Protein AF-A0A199V2P9-F1 (afdb_monomer_lite)

Foldseek 3Di:
DPAFAEEEEDDPTFKDKDLDDDPPAPDWDWFADPNDITIIGMDGDPCSLVVLVVVLVRHAYEYAYLADCRPVVVVVCVNCVVCSRHPYYHYNVQFDDDPNDTEDDPVVVVDDCVRYDYDDPDPRNCPPSPD

Structure (mmCIF, N/CA/C/O backbone):
data_AF-A0A199V2P9-F1
#
_entry.id   AF-A0A199V2P9-F1
#
loop_
_atom_site.group_PDB
_atom_site.id
_atom_site.type_symbol
_atom_site.label_atom_id
_atom_site.label_alt_id
_atom_site.label_comp_id
_atom_site.label_asym_id
_atom_site.label_entity_id
_atom_site.label_seq_id
_atom_site.pdbx_PDB_ins_code
_atom_site.Cartn_x
_atom_site.Cartn_y
_atom_site.Cartn_z
_atom_site.occupancy
_atom_site.B_iso_or_equiv
_atom_site.auth_seq_id
_atom_site.auth_comp_id
_atom_site.auth_asym_id
_atom_site.auth_atom_id
_atom_site.pdbx_PDB_model_num
ATOM 1 N N . LYS A 1 1 ? -16.230 9.349 19.560 1.00 52.97 1 LYS A N 1
ATOM 2 C CA . LYS A 1 1 ? -16.488 8.217 18.632 1.00 52.97 1 LYS A CA 1
ATOM 3 C C . LYS A 1 1 ? -15.483 7.117 18.956 1.00 52.97 1 LYS A C 1
ATOM 5 O O . LYS A 1 1 ? -14.339 7.466 19.204 1.00 52.97 1 LYS A O 1
ATOM 10 N N . LYS A 1 2 ? -15.878 5.838 19.012 1.00 55.16 2 LYS A N 1
ATOM 11 C CA . LYS A 1 2 ? -14.895 4.740 19.021 1.00 55.16 2 LYS A CA 1
ATOM 12 C C . LYS A 1 2 ? -14.333 4.653 17.597 1.00 55.16 2 LYS A C 1
ATOM 14 O O . LYS A 1 2 ? -15.122 4.485 16.675 1.00 55.16 2 LYS A O 1
ATOM 19 N N . HIS A 1 3 ? -13.039 4.903 17.434 1.00 82.81 3 HIS A N 1
ATOM 20 C CA . HIS A 1 3 ? -12.363 4.914 16.137 1.00 82.81 3 HIS A CA 1
ATOM 21 C C . HIS A 1 3 ? -12.051 3.466 15.733 1.00 82.81 3 HIS A C 1
ATOM 23 O O . HIS A 1 3 ? -11.592 2.699 16.581 1.00 82.81 3 HIS A O 1
ATOM 29 N N . ILE A 1 4 ? -12.386 3.078 14.502 1.00 95.69 4 ILE A N 1
ATOM 30 C CA . ILE A 1 4 ? -12.034 1.773 13.928 1.00 95.69 4 ILE A CA 1
ATOM 31 C C . ILE A 1 4 ? -10.875 2.023 12.963 1.00 95.69 4 ILE A C 1
ATOM 33 O O . ILE A 1 4 ? -10.936 2.962 12.167 1.00 95.69 4 ILE A O 1
ATOM 37 N N . THR A 1 5 ? -9.844 1.189 13.033 1.00 97.31 5 THR A N 1
ATOM 38 C CA . THR A 1 5 ? -8.684 1.243 12.144 1.00 97.31 5 THR A CA 1
ATOM 39 C C . THR A 1 5 ? -8.887 0.259 10.999 1.00 97.31 5 THR A C 1
ATOM 41 O O . THR A 1 5 ? -9.089 -0.934 11.226 1.00 97.31 5 THR A O 1
ATOM 44 N N . LEU A 1 6 ? -8.839 0.757 9.767 1.00 97.88 6 LEU A N 1
ATOM 45 C CA . LEU A 1 6 ? -8.856 -0.047 8.555 1.00 97.88 6 LEU A CA 1
ATOM 46 C C . LEU A 1 6 ? -7.429 -0.170 8.024 1.00 97.88 6 LEU A C 1
ATOM 48 O O . LEU A 1 6 ? -6.846 0.795 7.530 1.00 97.88 6 LEU A O 1
ATOM 52 N N . VAL A 1 7 ? -6.879 -1.373 8.128 1.00 98.19 7 VAL A N 1
ATOM 53 C CA . VAL A 1 7 ? -5.575 -1.725 7.583 1.00 98.19 7 VAL A CA 1
ATOM 54 C C . VAL A 1 7 ? -5.760 -2.189 6.144 1.00 98.19 7 VAL A C 1
ATOM 56 O O . VAL A 1 7 ? -6.506 -3.130 5.875 1.00 98.19 7 VAL A O 1
ATOM 59 N N . LEU A 1 8 ? -5.091 -1.522 5.215 1.00 98.44 8 LEU A N 1
ATOM 60 C CA . LEU A 1 8 ? -5.131 -1.827 3.793 1.00 98.44 8 LEU A CA 1
ATOM 61 C C . LEU A 1 8 ? -3.768 -2.338 3.342 1.00 98.44 8 LEU A C 1
ATOM 63 O O . LEU A 1 8 ? -2.739 -1.705 3.588 1.00 98.44 8 LEU A O 1
ATOM 67 N N . ASP A 1 9 ? -3.769 -3.470 2.655 1.00 98.06 9 ASP A N 1
ATOM 68 C CA . ASP A 1 9 ? -2.643 -3.870 1.826 1.00 98.06 9 ASP A CA 1
ATOM 69 C C . ASP A 1 9 ? -2.568 -3.033 0.533 1.00 98.06 9 ASP A C 1
ATOM 71 O O . ASP A 1 9 ? -3.518 -2.334 0.177 1.00 98.06 9 ASP A O 1
ATOM 75 N N . LEU A 1 10 ? -1.422 -3.066 -0.154 1.00 97.62 10 LEU A N 1
ATOM 76 C CA . LEU A 1 10 ? -1.143 -2.220 -1.314 1.00 97.62 10 LEU A CA 1
ATOM 77 C C . LEU A 1 10 ? -1.171 -3.005 -2.631 1.00 97.62 10 LEU A C 1
ATOM 79 O O . LEU A 1 10 ? -2.051 -2.769 -3.461 1.00 97.62 10 LEU A O 1
ATOM 83 N N . ASP A 1 11 ? -0.222 -3.917 -2.822 1.00 96.81 11 ASP A N 1
ATOM 84 C CA . ASP A 1 11 ? -0.026 -4.656 -4.071 1.00 96.81 11 ASP A CA 1
ATOM 85 C C . ASP A 1 11 ? -1.051 -5.792 -4.202 1.00 96.81 11 ASP A C 1
ATOM 87 O O . ASP A 1 11 ? -1.335 -6.493 -3.244 1.00 96.81 11 ASP A O 1
ATOM 91 N N . GLU A 1 12 ? -1.657 -5.952 -5.379 1.00 96.19 12 GLU A N 1
ATOM 92 C CA . GLU A 1 12 ? -2.817 -6.826 -5.644 1.00 96.19 12 GLU A CA 1
ATOM 93 C C . GLU A 1 12 ? -4.084 -6.512 -4.819 1.00 96.19 12 GLU A C 1
ATOM 95 O O . GLU A 1 12 ? -5.101 -7.204 -4.933 1.00 96.19 12 GLU A O 1
ATOM 100 N N . THR A 1 13 ? -4.064 -5.441 -4.020 1.00 97.56 13 THR A N 1
ATOM 101 C CA . THR A 1 13 ? -5.194 -5.003 -3.190 1.00 97.56 13 THR A CA 1
ATOM 102 C C . THR A 1 13 ? -5.724 -3.643 -3.639 1.00 97.56 13 THR A C 1
ATOM 104 O O . THR A 1 13 ? -6.905 -3.523 -3.981 1.00 97.56 13 THR A O 1
ATOM 107 N N . LEU A 1 14 ? -4.871 -2.620 -3.666 1.00 98.31 14 LEU A N 1
ATOM 108 C CA . LEU A 1 14 ? -5.190 -1.269 -4.137 1.00 98.31 14 LEU A CA 1
ATOM 109 C C . LEU A 1 14 ? -4.611 -1.014 -5.532 1.00 98.31 14 LEU A C 1
ATOM 111 O O . LEU A 1 14 ? -5.236 -0.343 -6.350 1.00 98.31 14 LEU A O 1
ATOM 115 N N . VAL A 1 15 ? -3.441 -1.569 -5.827 1.00 98.44 15 VAL A N 1
ATOM 116 C CA . VAL A 1 15 ? -2.773 -1.411 -7.120 1.00 98.44 15 VAL A CA 1
ATOM 117 C C . VAL A 1 15 ? -2.185 -2.731 -7.594 1.00 98.44 15 VAL A C 1
ATOM 119 O O . VAL A 1 15 ? -2.005 -3.651 -6.807 1.00 98.44 15 VAL A O 1
ATOM 122 N N . HIS A 1 16 ? -1.834 -2.798 -8.869 1.00 97.94 16 HIS A N 1
ATOM 123 C CA . HIS A 1 16 ? -0.925 -3.798 -9.412 1.00 97.94 16 HIS A CA 1
ATOM 124 C C . HIS A 1 16 ? 0.318 -3.081 -9.943 1.00 97.94 16 HIS A C 1
ATOM 126 O O . HIS A 1 16 ? 0.190 -2.034 -10.585 1.00 97.94 16 HIS A O 1
ATOM 132 N N . SER A 1 17 ? 1.508 -3.615 -9.669 1.00 97.06 17 SER A N 1
ATOM 133 C CA . SER A 1 17 ? 2.773 -3.023 -10.102 1.00 97.06 17 SER A CA 1
ATOM 134 C C . SER A 1 17 ? 3.701 -4.053 -10.737 1.00 97.06 17 SER A C 1
ATOM 136 O O . SER A 1 17 ? 3.725 -5.220 -10.351 1.00 97.06 17 SER A O 1
ATOM 138 N N . THR A 1 18 ? 4.482 -3.616 -11.723 1.00 96.44 18 THR A N 1
ATOM 139 C CA . THR A 1 18 ? 5.480 -4.457 -12.389 1.00 96.44 18 THR A CA 1
ATOM 140 C C . THR A 1 18 ? 6.720 -3.655 -12.779 1.00 96.44 18 THR A C 1
ATOM 142 O O . THR A 1 18 ? 6.668 -2.438 -12.970 1.00 96.44 18 THR A O 1
ATOM 145 N N . LEU A 1 19 ? 7.856 -4.348 -12.871 1.00 95.81 19 LEU A N 1
ATOM 146 C CA . LEU A 1 19 ? 9.107 -3.825 -13.434 1.00 95.81 19 LEU A CA 1
ATOM 147 C C . LEU A 1 19 ? 9.242 -4.141 -14.929 1.00 95.81 19 LEU A C 1
ATOM 149 O O . LEU A 1 19 ? 10.130 -3.610 -15.598 1.00 95.81 19 LEU A O 1
ATOM 153 N N . GLU A 1 20 ? 8.393 -5.030 -15.442 1.00 95.94 20 GLU A N 1
ATOM 154 C CA . GLU A 1 20 ? 8.288 -5.303 -16.868 1.00 95.94 20 GLU A CA 1
ATOM 155 C C . GLU A 1 20 ? 7.561 -4.153 -17.561 1.00 95.94 20 GLU A C 1
ATOM 157 O O . GLU A 1 20 ? 6.714 -3.480 -16.975 1.00 95.94 20 GLU A O 1
ATOM 162 N N . HIS A 1 21 ? 7.902 -3.914 -18.823 1.00 95.75 21 HIS A N 1
ATOM 163 C CA . HIS A 1 21 ? 7.253 -2.868 -19.596 1.00 95.75 21 HIS A CA 1
ATOM 164 C C . HIS A 1 21 ? 5.753 -3.158 -19.755 1.00 95.75 21 HIS A C 1
ATOM 166 O O . HIS A 1 21 ? 5.371 -4.258 -20.150 1.00 95.75 21 HIS A O 1
ATOM 172 N N . CYS A 1 22 ? 4.919 -2.163 -19.455 1.00 95.44 22 CYS A N 1
ATOM 173 C CA . CYS A 1 22 ? 3.464 -2.267 -19.480 1.00 95.44 22 CYS A CA 1
ATOM 174 C C . CYS A 1 22 ? 2.889 -1.010 -20.147 1.00 95.44 22 CYS A C 1
ATOM 176 O O . CYS A 1 22 ? 2.916 0.080 -19.574 1.00 95.44 22 CYS A O 1
ATOM 178 N N . ASP A 1 23 ? 2.394 -1.175 -21.377 1.00 94.25 23 ASP A N 1
ATOM 179 C CA . ASP A 1 23 ? 1.875 -0.082 -22.214 1.00 94.25 23 ASP A CA 1
ATOM 180 C C . ASP A 1 23 ? 0.620 0.571 -21.635 1.00 94.25 23 ASP A C 1
ATOM 182 O O . ASP A 1 23 ? 0.342 1.743 -21.879 1.00 94.25 23 ASP A O 1
ATOM 186 N N . ASP A 1 24 ? -0.168 -0.196 -20.887 1.00 95.69 24 ASP A N 1
ATOM 187 C CA . ASP A 1 24 ? -1.454 0.244 -20.382 1.00 95.69 24 ASP A CA 1
ATOM 188 C C . ASP A 1 24 ? -1.381 0.812 -18.956 1.00 95.69 24 ASP A C 1
ATOM 190 O O . ASP A 1 24 ? -2.421 1.152 -18.401 1.00 95.69 24 ASP A O 1
ATOM 194 N N . ALA A 1 25 ? -0.196 0.947 -18.354 1.00 97.94 25 ALA A N 1
ATOM 195 C CA . ALA A 1 25 ? -0.023 1.502 -17.010 1.00 97.94 25 ALA A CA 1
ATOM 196 C C . ALA A 1 25 ? -0.694 2.881 -16.841 1.00 97.94 25 ALA A C 1
ATOM 198 O O . ALA A 1 25 ? -0.614 3.740 -17.717 1.00 97.94 25 ALA A O 1
ATOM 199 N N . ASP A 1 26 ? -1.313 3.119 -15.681 1.00 98.38 26 ASP A N 1
ATOM 200 C CA . ASP A 1 26 ? -1.948 4.409 -15.378 1.00 98.38 26 ASP A CA 1
ATOM 201 C C . ASP A 1 26 ? -0.901 5.488 -15.080 1.00 98.38 26 ASP A C 1
ATOM 203 O O . ASP A 1 26 ? -1.101 6.667 -15.376 1.00 98.38 26 ASP A O 1
ATOM 207 N N . PHE A 1 27 ? 0.216 5.091 -14.467 1.00 98.25 27 PHE A N 1
ATOM 208 C CA . PHE A 1 27 ? 1.383 5.939 -14.262 1.00 98.25 27 PHE A CA 1
ATOM 209 C C . PHE A 1 27 ? 2.646 5.105 -14.038 1.00 98.25 27 PHE A C 1
ATOM 211 O O . PHE A 1 27 ? 2.600 3.899 -13.781 1.00 98.25 27 PHE A O 1
ATOM 218 N N . THR A 1 28 ? 3.789 5.784 -14.103 1.00 98.31 28 THR A N 1
ATOM 219 C CA . THR A 1 28 ? 5.105 5.192 -13.860 1.00 98.31 28 THR A CA 1
ATOM 220 C C . THR A 1 28 ? 5.937 6.066 -12.939 1.00 98.31 28 THR A C 1
ATOM 222 O O . THR A 1 28 ? 5.811 7.291 -12.976 1.00 98.31 28 THR A O 1
ATOM 225 N N . PHE A 1 29 ? 6.852 5.468 -12.181 1.00 98.19 29 PHE A N 1
ATOM 226 C CA . PHE A 1 29 ? 7.865 6.221 -11.440 1.00 98.19 29 PHE A CA 1
ATOM 227 C C . PHE A 1 29 ? 9.175 5.433 -11.295 1.00 98.19 29 PHE A C 1
ATOM 229 O O . PHE A 1 29 ? 9.155 4.199 -11.306 1.00 98.19 29 PHE A O 1
ATOM 236 N N . PRO A 1 30 ? 10.323 6.121 -11.162 1.00 97.44 30 PRO A N 1
ATOM 237 C CA . PRO A 1 30 ? 11.604 5.463 -10.957 1.00 97.44 30 PRO A CA 1
ATOM 238 C C . PRO A 1 30 ? 11.805 5.046 -9.493 1.00 97.44 30 PRO A C 1
ATOM 240 O O . PRO A 1 30 ? 11.509 5.797 -8.554 1.00 97.44 30 PRO A O 1
ATOM 243 N N . VAL A 1 31 ? 12.390 3.867 -9.304 1.00 96.31 31 VAL A N 1
ATOM 244 C CA . VAL A 1 31 ? 12.929 3.368 -8.033 1.00 96.31 31 VAL A CA 1
ATOM 245 C C . VAL A 1 31 ? 14.388 2.977 -8.230 1.00 96.31 31 VAL A C 1
ATOM 247 O O . VAL A 1 31 ? 14.753 2.436 -9.270 1.00 96.31 31 VAL A O 1
ATOM 250 N N . PHE A 1 32 ? 15.235 3.246 -7.240 1.00 93.38 32 PHE A N 1
ATOM 251 C CA . PHE A 1 32 ? 16.649 2.883 -7.299 1.00 93.38 32 PHE A CA 1
ATOM 252 C C . PHE A 1 32 ? 16.919 1.700 -6.373 1.00 93.38 32 PHE A C 1
ATOM 254 O O . PHE A 1 32 ? 16.829 1.845 -5.160 1.00 93.38 32 PHE A O 1
ATOM 261 N N . PHE A 1 33 ? 17.254 0.538 -6.921 1.00 89.12 33 PHE A N 1
ATOM 262 C CA . PHE A 1 33 ? 17.663 -0.636 -6.146 1.00 89.12 33 PHE A CA 1
ATOM 263 C C . PHE A 1 33 ? 18.668 -1.459 -6.961 1.00 89.12 33 PHE A C 1
ATOM 265 O O . PHE A 1 33 ? 18.824 -1.233 -8.156 1.00 89.12 33 PHE A O 1
ATOM 272 N N . ASP A 1 34 ? 19.438 -2.336 -6.314 1.00 89.81 34 ASP A N 1
ATOM 273 C CA . ASP A 1 34 ? 20.522 -3.099 -6.963 1.00 89.81 34 ASP A CA 1
ATOM 274 C C . ASP A 1 34 ? 21.501 -2.230 -7.780 1.00 89.81 34 ASP A C 1
ATOM 276 O O . ASP A 1 34 ? 22.006 -2.618 -8.832 1.00 89.81 34 ASP A O 1
ATOM 280 N N . MET A 1 35 ? 21.789 -1.025 -7.269 1.00 93.56 35 MET A N 1
ATOM 281 C CA . MET A 1 35 ? 22.669 -0.026 -7.893 1.00 93.56 35 MET A CA 1
ATOM 282 C C . MET A 1 35 ? 22.203 0.470 -9.273 1.00 93.56 35 MET A C 1
ATOM 284 O O . MET A 1 35 ? 23.001 1.032 -10.028 1.00 93.56 35 MET A O 1
ATOM 288 N N . LYS A 1 36 ? 20.923 0.294 -9.611 1.00 95.12 36 LYS A N 1
ATOM 289 C CA . LYS A 1 36 ? 20.344 0.726 -10.880 1.00 95.12 36 LYS A CA 1
ATOM 290 C C . LYS A 1 36 ? 18.984 1.389 -10.665 1.00 95.12 36 LYS A C 1
ATOM 292 O O . LYS A 1 36 ? 18.266 1.111 -9.710 1.00 95.12 36 LYS A O 1
ATOM 297 N N . GLU A 1 37 ? 18.629 2.297 -11.568 1.00 96.00 37 GLU A N 1
ATOM 298 C CA . GLU A 1 37 ? 17.270 2.824 -11.650 1.00 96.00 37 GLU A CA 1
ATOM 299 C C . GLU A 1 37 ? 16.373 1.878 -12.460 1.00 96.00 37 GLU A C 1
ATOM 301 O O . GLU A 1 37 ? 16.723 1.440 -13.560 1.00 96.00 37 GLU A O 1
ATOM 306 N N . HIS A 1 38 ? 15.205 1.581 -11.907 1.00 95.75 38 HIS A N 1
ATOM 307 C CA . HIS A 1 38 ? 14.164 0.772 -12.519 1.00 95.75 38 HIS A CA 1
ATOM 308 C C . HIS A 1 38 ? 12.878 1.591 -12.622 1.00 95.75 38 HIS A C 1
ATOM 310 O O . HIS A 1 38 ? 12.496 2.284 -11.680 1.00 95.75 38 HIS A O 1
ATOM 316 N N . THR A 1 39 ? 12.188 1.492 -13.755 1.00 97.69 39 THR A N 1
ATOM 317 C CA . THR A 1 39 ? 10.855 2.077 -13.923 1.00 97.69 39 THR A CA 1
ATOM 318 C C . THR A 1 39 ? 9.813 1.101 -13.404 1.00 97.69 39 THR A C 1
ATOM 320 O O . THR A 1 39 ? 9.757 -0.039 -13.859 1.00 97.69 39 THR A O 1
ATOM 323 N N . VAL A 1 40 ? 8.983 1.559 -12.471 1.00 98.12 40 VAL A N 1
ATOM 324 C CA . VAL A 1 40 ? 7.811 0.818 -12.008 1.00 98.12 40 VAL A CA 1
ATOM 325 C C . VAL A 1 40 ? 6.602 1.270 -12.805 1.00 98.12 40 VAL A C 1
ATOM 327 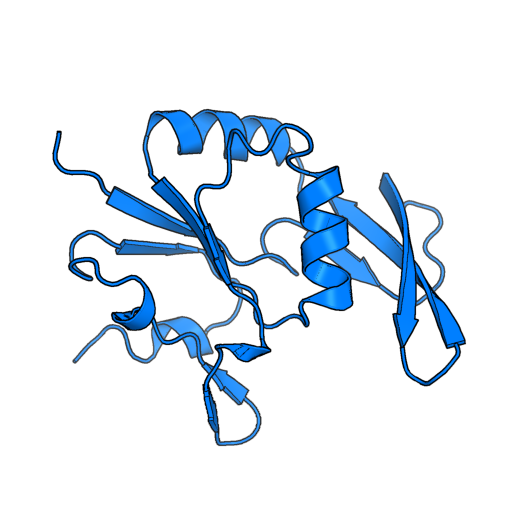O O . VAL A 1 40 ? 6.353 2.471 -12.913 1.00 98.12 40 VAL A O 1
ATOM 330 N N . TYR A 1 41 ? 5.857 0.310 -13.337 1.00 98.50 41 TYR A N 1
ATOM 331 C CA . TYR A 1 41 ? 4.600 0.514 -14.044 1.00 98.50 41 TYR A CA 1
ATOM 332 C C . TYR A 1 41 ? 3.458 0.153 -13.108 1.00 98.50 41 TYR A C 1
ATOM 334 O O . TYR A 1 41 ? 3.469 -0.935 -12.532 1.00 98.50 41 TYR A O 1
ATOM 342 N N . VAL A 1 42 ? 2.497 1.061 -12.926 1.00 98.56 42 VAL A N 1
ATOM 343 C CA . VAL A 1 42 ? 1.419 0.883 -11.949 1.00 98.56 42 VAL A CA 1
ATOM 344 C C . VAL A 1 42 ? 0.053 0.998 -12.598 1.00 98.56 42 VAL A C 1
ATOM 346 O O . VAL A 1 42 ? -0.241 1.941 -13.331 1.00 98.56 42 VAL A O 1
ATOM 349 N N . LYS A 1 43 ? -0.802 0.041 -12.252 1.00 98.44 43 LYS A N 1
ATOM 350 C CA . LYS A 1 43 ? -2.238 0.037 -12.499 1.00 98.44 43 LYS A CA 1
ATOM 351 C C . LYS A 1 43 ? -2.973 0.257 -11.191 1.00 98.44 43 LYS A C 1
ATOM 353 O O . LYS A 1 43 ? -2.756 -0.459 -10.216 1.00 98.44 43 LYS A O 1
ATOM 358 N N . GLN A 1 44 ? -3.874 1.221 -11.167 1.00 98.44 44 GLN A N 1
ATOM 359 C CA . GLN A 1 44 ? -4.760 1.453 -10.041 1.00 98.44 44 GLN A CA 1
ATOM 360 C C . GLN A 1 44 ? -5.958 0.518 -10.131 1.00 98.44 44 GLN A C 1
ATOM 362 O O . GLN A 1 44 ? -6.538 0.311 -11.200 1.00 98.44 44 GLN A O 1
ATOM 367 N N . ARG A 1 45 ? -6.390 -0.018 -8.989 1.00 98.31 45 ARG A N 1
ATOM 368 C CA . ARG A 1 45 ? -7.673 -0.712 -8.935 1.00 98.31 45 ARG A CA 1
ATOM 369 C C . ARG A 1 45 ? -8.787 0.281 -9.291 1.00 98.31 45 ARG A C 1
ATOM 371 O O . ARG A 1 45 ? -8.780 1.406 -8.777 1.00 98.31 45 ARG A O 1
ATOM 378 N N . PRO A 1 46 ? -9.761 -0.100 -10.137 1.00 98.25 46 PRO A N 1
ATOM 379 C CA . PRO A 1 46 ? -10.872 0.780 -10.470 1.00 98.25 46 PRO A CA 1
ATOM 380 C C . PRO A 1 46 ? -11.528 1.361 -9.213 1.00 98.25 46 PRO A C 1
ATOM 382 O O . PRO A 1 46 ? -11.781 0.638 -8.249 1.00 98.25 46 PRO A O 1
ATOM 385 N N . TYR A 1 47 ? -11.803 2.666 -9.241 1.00 98.12 47 TYR A N 1
ATOM 386 C CA . TYR A 1 47 ? -12.396 3.434 -8.138 1.00 98.12 47 TYR A CA 1
ATOM 387 C C . TYR A 1 47 ? -11.523 3.614 -6.880 1.00 98.12 47 TYR A C 1
ATOM 389 O O . TYR A 1 47 ? -12.052 4.046 -5.858 1.00 98.12 47 TYR A O 1
ATOM 397 N N . LEU A 1 48 ? -10.205 3.373 -6.943 1.00 98.12 48 LEU A N 1
ATOM 398 C CA . LEU A 1 48 ? -9.286 3.521 -5.800 1.00 98.12 48 LEU A CA 1
ATOM 399 C C . LEU A 1 48 ? -9.442 4.847 -5.047 1.00 98.12 48 LEU A C 1
ATOM 401 O O . LEU A 1 48 ? -9.589 4.843 -3.828 1.00 98.12 48 LEU A O 1
ATOM 405 N N . LYS A 1 49 ? -9.449 5.979 -5.761 1.00 96.81 49 LYS A N 1
ATOM 406 C CA . LYS A 1 49 ? -9.550 7.299 -5.123 1.00 96.81 49 LYS A CA 1
ATOM 407 C C . LYS A 1 49 ? -10.867 7.463 -4.359 1.00 96.81 49 LYS A C 1
ATOM 409 O O . LYS A 1 49 ? -10.852 7.818 -3.187 1.00 96.81 49 LYS A O 1
ATOM 414 N N . VAL A 1 50 ? -11.985 7.124 -5.004 1.00 98.19 50 VAL A N 1
ATOM 415 C CA . VAL A 1 50 ? -13.326 7.186 -4.398 1.00 98.19 50 VAL A CA 1
ATOM 416 C C . VAL A 1 50 ? -13.416 6.264 -3.181 1.00 98.19 50 VAL A C 1
ATOM 418 O O . VAL A 1 50 ? -14.010 6.626 -2.169 1.00 98.19 50 VAL A O 1
ATOM 421 N N . PHE A 1 51 ? -12.812 5.076 -3.263 1.00 98.44 51 PHE A N 1
ATOM 422 C CA . PHE A 1 51 ? -12.734 4.146 -2.144 1.00 98.44 51 PHE A CA 1
ATOM 423 C C . PHE A 1 51 ? -11.975 4.752 -0.957 1.00 98.44 51 PHE A C 1
ATOM 425 O O . PHE A 1 51 ? -12.529 4.784 0.140 1.00 98.44 51 PHE A O 1
ATOM 432 N N . LEU A 1 52 ? -10.758 5.271 -1.170 1.00 98.19 52 LEU A N 1
ATOM 433 C CA . LEU A 1 52 ? -9.940 5.867 -0.107 1.00 98.19 52 LEU A CA 1
ATOM 434 C C . LEU A 1 52 ? -10.624 7.079 0.534 1.00 98.19 52 LEU A C 1
ATOM 436 O O . LEU A 1 52 ? -10.677 7.166 1.758 1.00 98.19 52 LEU A O 1
ATOM 440 N N . GLU A 1 53 ? -11.205 7.972 -0.270 1.00 97.44 53 GLU A N 1
ATOM 441 C CA . GLU A 1 53 ? -11.970 9.122 0.227 1.00 97.44 53 GLU A CA 1
ATOM 442 C C . GLU A 1 53 ? -13.145 8.667 1.102 1.00 97.44 53 GLU A C 1
ATOM 444 O O . GLU A 1 53 ? -13.325 9.159 2.215 1.00 97.44 53 GLU A O 1
ATOM 449 N N . ARG A 1 54 ? -13.913 7.669 0.647 1.00 97.69 54 ARG A N 1
ATOM 450 C CA . ARG A 1 54 ? -15.094 7.201 1.376 1.00 97.69 54 ARG A CA 1
ATOM 451 C C . ARG A 1 54 ? -14.749 6.483 2.677 1.00 97.69 54 ARG A C 1
ATOM 453 O O . ARG A 1 54 ? -15.450 6.663 3.671 1.00 97.69 54 ARG A O 1
ATOM 460 N N . VAL A 1 55 ? -13.703 5.658 2.688 1.00 97.12 55 VAL A N 1
ATOM 461 C CA . VAL A 1 55 ? -13.304 4.943 3.908 1.00 97.12 55 VAL A CA 1
ATOM 462 C C . VAL A 1 55 ? -12.578 5.856 4.897 1.00 97.12 55 VAL A C 1
ATOM 464 O O . VAL A 1 55 ? -12.730 5.641 6.095 1.00 97.12 55 VAL A O 1
ATOM 467 N N . ALA A 1 56 ? -11.911 6.925 4.446 1.00 96.50 56 ALA A N 1
ATOM 468 C CA . ALA A 1 56 ? -11.307 7.933 5.329 1.00 96.50 56 ALA A CA 1
ATOM 469 C C . ALA A 1 56 ? -12.354 8.709 6.152 1.00 96.50 56 ALA A C 1
ATOM 471 O O . ALA A 1 56 ? -12.076 9.161 7.259 1.00 96.50 56 ALA A O 1
ATOM 472 N N . GLU A 1 57 ? -13.591 8.832 5.659 1.00 95.88 57 GLU A N 1
ATOM 473 C CA . GLU A 1 57 ? -14.705 9.410 6.429 1.00 95.88 57 GLU A CA 1
ATOM 474 C C . GLU A 1 57 ? -15.193 8.492 7.569 1.00 95.88 57 GLU A C 1
ATOM 476 O O . GLU A 1 57 ? -15.889 8.938 8.490 1.00 95.88 57 GLU A O 1
ATOM 481 N N . MET A 1 58 ? -14.872 7.197 7.490 1.00 95.19 58 MET A N 1
ATOM 482 C CA . MET A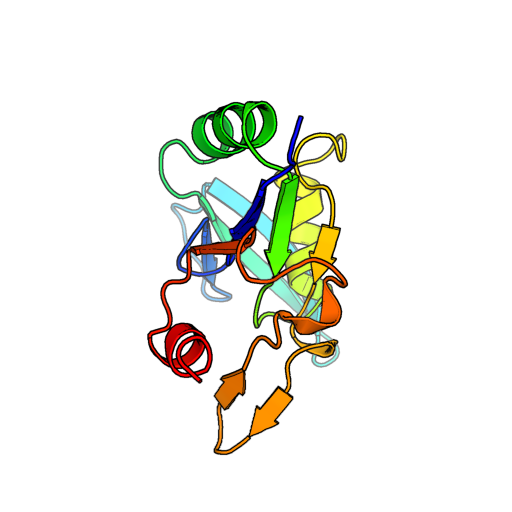 1 58 ? -15.412 6.142 8.350 1.00 95.19 58 MET A CA 1
ATOM 483 C C . MET A 1 58 ? -14.368 5.540 9.302 1.00 95.19 58 MET A C 1
ATOM 485 O O . MET A 1 58 ? -14.738 5.111 10.398 1.00 95.19 58 MET A O 1
ATOM 489 N N . PHE A 1 59 ? -13.097 5.509 8.897 1.00 97.25 59 PHE A N 1
ATOM 490 C CA . PHE A 1 59 ? -12.017 4.760 9.537 1.00 97.25 59 PHE A CA 1
ATOM 491 C C . PHE A 1 59 ? -10.714 5.563 9.601 1.00 97.25 59 PHE A C 1
ATOM 493 O O . PHE A 1 59 ? -10.457 6.421 8.760 1.00 97.25 59 PHE A O 1
ATOM 500 N N . GLU A 1 60 ? -9.844 5.201 10.546 1.00 96.94 60 GLU A N 1
ATOM 501 C CA . GLU A 1 60 ? -8.413 5.497 10.426 1.00 96.94 60 GLU A CA 1
ATOM 502 C C . GLU A 1 60 ? -7.813 4.589 9.365 1.00 96.94 60 GLU A C 1
ATOM 504 O O . GLU A 1 60 ? -7.879 3.368 9.513 1.00 96.94 60 GLU A O 1
ATOM 509 N N . ILE A 1 61 ? -7.224 5.150 8.314 1.00 97.94 61 ILE A N 1
ATOM 510 C CA . ILE A 1 61 ? -6.588 4.330 7.286 1.00 97.94 61 ILE A CA 1
ATOM 511 C C . ILE A 1 61 ? -5.126 4.112 7.652 1.00 97.94 61 ILE A C 1
ATOM 513 O O . ILE A 1 61 ? -4.347 5.061 7.750 1.00 97.94 61 ILE A O 1
ATOM 517 N N . VAL A 1 62 ? -4.738 2.846 7.765 1.00 98.25 62 VAL A N 1
ATOM 518 C CA . VAL A 1 62 ? -3.336 2.435 7.842 1.00 98.25 62 VAL A CA 1
ATOM 519 C C . VAL A 1 62 ? -3.013 1.616 6.607 1.00 98.25 62 VAL A C 1
ATOM 521 O O . VAL A 1 62 ? -3.645 0.594 6.365 1.00 98.25 62 VAL A O 1
ATOM 524 N N . VAL A 1 63 ? -2.011 2.020 5.832 1.00 98.50 63 VAL A N 1
ATOM 525 C CA . VAL A 1 63 ? -1.449 1.125 4.816 1.00 98.50 63 VAL A CA 1
ATOM 526 C C . VAL A 1 63 ? -0.383 0.274 5.482 1.00 98.50 63 VAL A C 1
ATOM 528 O O . VAL A 1 63 ? 0.587 0.814 6.006 1.00 98.50 63 VAL A O 1
ATOM 531 N N . PHE A 1 64 ? -0.547 -1.045 5.455 1.00 97.94 64 PHE A N 1
ATOM 532 C CA . PHE A 1 64 ? 0.476 -1.991 5.887 1.00 97.94 64 PHE A CA 1
ATOM 533 C C . PHE A 1 64 ? 0.763 -2.921 4.717 1.00 97.94 64 PHE A C 1
ATOM 535 O O . PHE A 1 64 ? -0.052 -3.785 4.413 1.00 97.94 64 PHE A O 1
ATOM 542 N N . THR A 1 65 ? 1.902 -2.744 4.051 1.00 97.50 65 THR A N 1
ATOM 543 C CA . THR A 1 65 ? 2.302 -3.525 2.872 1.00 97.50 65 THR A CA 1
ATOM 544 C C . THR A 1 65 ? 3.500 -4.421 3.169 1.00 97.50 65 THR A C 1
ATOM 546 O O . THR A 1 65 ? 4.383 -4.073 3.951 1.00 97.50 65 THR A O 1
ATOM 549 N N . ALA A 1 66 ? 3.549 -5.576 2.504 1.00 95.62 66 ALA A N 1
ATOM 550 C CA . ALA A 1 66 ? 4.732 -6.427 2.471 1.00 95.62 66 ALA A CA 1
ATOM 551 C C . ALA A 1 66 ? 5.759 -5.967 1.421 1.00 95.62 66 ALA A C 1
ATOM 553 O O . ALA A 1 66 ? 6.687 -6.714 1.125 1.00 95.62 66 ALA A O 1
ATOM 554 N N . SER A 1 67 ? 5.633 -4.770 0.848 1.00 96.38 67 SER A N 1
ATOM 555 C CA . SER A 1 67 ? 6.604 -4.172 -0.076 1.00 96.38 67 SER A CA 1
ATOM 556 C C . SER A 1 67 ? 7.598 -3.252 0.637 1.00 96.38 67 SER A C 1
ATOM 558 O O . SER A 1 67 ? 7.314 -2.717 1.708 1.00 96.38 67 SER A O 1
ATOM 560 N N . GLN A 1 68 ? 8.799 -3.112 0.067 1.00 96.06 68 GLN A N 1
ATOM 561 C CA . GLN A 1 68 ? 9.856 -2.269 0.636 1.00 96.06 68 GLN A CA 1
ATOM 562 C C . GLN A 1 68 ? 9.463 -0.791 0.589 1.00 96.06 68 GLN A C 1
ATOM 564 O O . GLN A 1 68 ? 8.851 -0.330 -0.382 1.00 96.06 68 GLN A O 1
ATOM 569 N N . SER A 1 69 ? 9.886 -0.045 1.608 1.00 97.12 69 SER A N 1
ATOM 570 C CA . SER A 1 69 ? 9.640 1.395 1.746 1.00 97.12 69 SER A CA 1
ATOM 571 C C . SER A 1 69 ? 10.032 2.204 0.503 1.00 97.12 69 SER A C 1
ATOM 573 O O . SER A 1 69 ? 9.257 3.045 0.058 1.00 97.12 69 SER A O 1
ATOM 575 N N . ILE A 1 70 ? 11.168 1.890 -0.130 1.00 95.50 70 ILE A N 1
ATOM 576 C CA . ILE A 1 70 ? 11.691 2.618 -1.303 1.00 95.50 70 ILE A CA 1
ATOM 577 C C . ILE A 1 70 ? 10.725 2.681 -2.498 1.00 95.50 70 ILE A C 1
ATOM 579 O O . ILE A 1 70 ? 10.744 3.641 -3.270 1.00 95.50 70 ILE A O 1
ATOM 583 N N . TYR A 1 71 ? 9.879 1.662 -2.644 1.00 97.44 71 TYR A N 1
ATOM 584 C CA . TYR A 1 71 ? 8.822 1.602 -3.648 1.00 97.44 71 TYR A CA 1
ATOM 585 C C . TYR A 1 71 ? 7.505 2.145 -3.084 1.00 97.44 71 TYR A C 1
ATOM 587 O O . TYR A 1 71 ? 6.893 3.036 -3.677 1.00 97.44 71 TYR A O 1
ATOM 595 N N . ALA A 1 72 ? 7.083 1.627 -1.927 1.00 98.12 72 ALA A N 1
ATOM 596 C CA . ALA A 1 72 ? 5.761 1.896 -1.376 1.00 98.12 72 ALA A CA 1
ATOM 597 C C . ALA A 1 72 ? 5.584 3.364 -0.965 1.00 98.12 72 ALA A C 1
ATOM 599 O O . ALA A 1 72 ? 4.509 3.924 -1.157 1.00 98.12 72 ALA A O 1
ATOM 600 N N . GLU A 1 73 ? 6.628 4.013 -0.447 1.00 97.69 73 GLU A N 1
ATOM 601 C CA . GLU A 1 73 ? 6.580 5.428 -0.075 1.00 97.69 73 GLU A CA 1
ATOM 602 C C . GLU A 1 73 ? 6.302 6.313 -1.295 1.00 97.69 73 GLU A C 1
ATOM 604 O O . GLU A 1 73 ? 5.371 7.118 -1.266 1.00 97.69 73 GLU A O 1
ATOM 609 N N . LYS A 1 74 ? 7.040 6.101 -2.394 1.00 97.94 74 LYS A N 1
ATOM 610 C CA . LYS A 1 74 ? 6.852 6.839 -3.653 1.00 97.94 74 LYS A CA 1
ATOM 611 C C . LYS A 1 74 ? 5.460 6.622 -4.232 1.00 97.94 74 LYS A C 1
ATOM 613 O O . LYS A 1 74 ? 4.814 7.579 -4.646 1.00 97.94 74 LYS A O 1
ATOM 618 N N . LEU A 1 75 ? 4.993 5.376 -4.240 1.00 98.31 75 LEU A N 1
ATOM 619 C CA . LEU A 1 75 ? 3.653 5.047 -4.706 1.00 98.31 75 LEU A CA 1
ATOM 620 C C . LEU A 1 75 ? 2.580 5.763 -3.873 1.00 98.31 75 LEU A C 1
ATOM 622 O O . LEU A 1 75 ? 1.681 6.391 -4.424 1.00 98.31 75 LEU A O 1
ATOM 626 N N . LEU A 1 76 ? 2.681 5.712 -2.545 1.00 98.44 76 LEU A N 1
ATOM 627 C CA . LEU A 1 76 ? 1.703 6.337 -1.655 1.00 98.44 76 LEU A CA 1
ATOM 628 C C . LEU A 1 76 ? 1.759 7.869 -1.686 1.00 98.44 76 LEU A C 1
ATOM 630 O O . LEU A 1 76 ? 0.737 8.508 -1.457 1.00 98.44 76 LEU A O 1
ATOM 634 N N . ASP A 1 77 ? 2.908 8.470 -1.995 1.00 98.19 77 ASP A N 1
ATOM 635 C CA . ASP A 1 77 ? 3.007 9.910 -2.263 1.00 98.19 77 ASP A CA 1
ATOM 636 C C . ASP A 1 77 ? 2.307 10.313 -3.574 1.00 98.19 77 ASP A C 1
ATOM 638 O O . ASP A 1 77 ? 1.830 11.438 -3.684 1.00 98.19 77 ASP A O 1
ATOM 642 N N . ILE A 1 78 ? 2.180 9.404 -4.548 1.00 98.06 78 ILE A N 1
ATOM 643 C CA . ILE A 1 78 ? 1.376 9.632 -5.761 1.00 98.06 78 ILE A CA 1
ATOM 644 C C . ILE A 1 78 ? -0.122 9.457 -5.467 1.00 98.06 78 ILE A C 1
ATOM 646 O O . ILE A 1 78 ? -0.938 10.236 -5.959 1.00 98.06 78 ILE A O 1
ATOM 650 N N . LEU A 1 79 ? -0.494 8.447 -4.670 1.00 97.62 79 LEU A N 1
ATOM 651 C CA . LEU A 1 79 ? -1.900 8.133 -4.373 1.00 97.62 79 LEU A CA 1
ATOM 652 C C . LEU A 1 79 ? -2.546 9.091 -3.354 1.00 97.62 79 LEU A C 1
ATOM 654 O O . LEU A 1 79 ? -3.735 9.383 -3.468 1.00 97.62 79 LEU A O 1
ATOM 658 N N . ASP A 1 80 ? -1.786 9.584 -2.373 1.00 98.12 80 ASP A N 1
ATOM 659 C CA . ASP A 1 80 ? -2.232 10.546 -1.352 1.00 98.12 80 ASP A CA 1
ATOM 660 C C . ASP A 1 80 ? -1.200 11.685 -1.197 1.00 98.12 80 ASP A C 1
ATOM 662 O O . ASP A 1 80 ? -0.489 11.759 -0.186 1.00 98.12 80 ASP A O 1
ATOM 666 N N . PRO A 1 81 ? -1.083 12.576 -2.203 1.00 97.12 81 PRO A N 1
ATOM 667 C CA . PRO A 1 81 ? -0.036 13.601 -2.259 1.00 97.12 81 PRO A CA 1
ATOM 668 C C . PRO A 1 81 ? -0.159 14.656 -1.158 1.00 97.12 81 PRO A C 1
ATOM 670 O O . PRO A 1 81 ? 0.836 15.235 -0.728 1.00 97.12 81 PRO A O 1
ATOM 673 N N . GLU A 1 82 ? -1.377 14.905 -0.675 1.00 97.00 82 GLU A N 1
ATOM 674 C CA . GLU A 1 82 ? -1.635 15.853 0.411 1.00 97.00 82 GLU A CA 1
ATOM 675 C C . GLU A 1 82 ? -1.507 15.213 1.802 1.00 97.00 82 GLU A C 1
ATOM 677 O O . GLU A 1 82 ? -1.589 15.930 2.800 1.00 97.00 82 GLU A O 1
ATOM 682 N N . ARG A 1 83 ? -1.302 13.887 1.876 1.00 95.75 83 ARG A N 1
ATOM 683 C CA . ARG A 1 83 ? -1.225 13.099 3.119 1.00 95.75 83 ARG A CA 1
ATOM 684 C C . ARG A 1 83 ? -2.433 13.325 4.032 1.00 95.75 83 ARG A C 1
ATOM 686 O O . ARG A 1 83 ? -2.288 13.545 5.235 1.00 95.75 83 ARG A O 1
ATOM 693 N N . LYS A 1 84 ? -3.629 13.322 3.438 1.00 96.56 84 LYS A N 1
ATOM 694 C CA . LYS A 1 84 ? -4.897 13.592 4.139 1.00 96.56 84 LYS A CA 1
ATOM 695 C C . LYS A 1 84 ? -5.733 12.341 4.369 1.00 96.56 84 LYS A C 1
ATOM 697 O O . LYS A 1 84 ? -6.578 12.356 5.260 1.00 96.56 84 LYS A O 1
ATOM 702 N N . LEU A 1 85 ? -5.535 11.299 3.564 1.00 97.69 85 LEU A N 1
ATOM 703 C CA . LEU A 1 85 ? -6.363 10.094 3.603 1.00 97.69 85 LEU A CA 1
ATOM 704 C C . LEU A 1 85 ? -5.725 9.013 4.475 1.00 97.69 85 LEU A C 1
ATOM 706 O O . LEU A 1 85 ? -6.410 8.382 5.275 1.00 97.69 85 LEU A O 1
ATOM 710 N N . ILE A 1 86 ? -4.414 8.806 4.338 1.00 98.06 86 ILE A N 1
ATOM 711 C CA . ILE A 1 86 ? -3.695 7.706 4.985 1.00 98.06 86 ILE A CA 1
ATOM 712 C C . ILE A 1 86 ? -3.012 8.213 6.255 1.00 98.06 86 ILE A C 1
ATOM 714 O O . ILE A 1 86 ? -2.077 9.010 6.193 1.00 98.06 86 ILE A O 1
ATOM 718 N N . SER A 1 87 ? -3.455 7.722 7.413 1.00 96.69 87 SER A N 1
ATOM 719 C CA . SER A 1 87 ? -2.973 8.154 8.730 1.00 96.69 87 SER A CA 1
ATOM 720 C C . SER A 1 87 ? -1.599 7.579 9.077 1.00 96.69 87 SER A C 1
ATOM 722 O O . SER A 1 87 ? -0.771 8.271 9.665 1.00 96.69 87 SER A O 1
ATOM 724 N N . GLN A 1 88 ? -1.331 6.328 8.691 1.00 97.25 88 GLN A N 1
ATOM 725 C CA . GLN A 1 88 ? -0.049 5.664 8.936 1.00 97.25 88 GLN A CA 1
ATOM 726 C C . GLN A 1 88 ? 0.335 4.751 7.767 1.00 97.25 88 GLN A C 1
ATOM 728 O O . GLN A 1 88 ? -0.520 4.152 7.114 1.00 97.25 88 GLN A O 1
ATOM 733 N N . ARG A 1 89 ? 1.642 4.641 7.511 1.00 98.12 89 ARG A N 1
ATOM 734 C CA . ARG A 1 89 ? 2.232 3.777 6.483 1.00 98.12 89 ARG A CA 1
ATOM 735 C C . ARG A 1 89 ? 3.239 2.839 7.144 1.00 98.12 89 ARG A C 1
ATOM 737 O O . ARG A 1 89 ? 4.118 3.299 7.868 1.00 98.12 89 ARG A O 1
ATOM 744 N N . ILE A 1 90 ? 3.089 1.542 6.918 1.00 98.06 90 ILE A N 1
ATOM 745 C CA . ILE A 1 90 ? 3.928 0.476 7.461 1.00 98.06 90 ILE A CA 1
ATOM 746 C C . ILE A 1 90 ? 4.363 -0.411 6.298 1.00 98.06 90 ILE A C 1
ATOM 748 O O . ILE A 1 90 ? 3.555 -0.792 5.449 1.00 98.06 90 ILE A O 1
ATOM 752 N N . TYR A 1 91 ? 5.650 -0.724 6.256 1.00 97.88 91 TYR A N 1
ATOM 753 C CA . TYR A 1 91 ? 6.292 -1.376 5.120 1.00 97.88 91 TYR A CA 1
ATOM 754 C C . TYR A 1 91 ? 6.872 -2.738 5.516 1.00 97.88 91 TYR A C 1
ATOM 756 O O . TYR A 1 91 ? 6.828 -3.134 6.687 1.00 97.88 91 TYR A O 1
ATOM 764 N N . ARG A 1 92 ? 7.458 -3.446 4.542 1.00 96.50 92 ARG A N 1
ATOM 765 C CA . ARG A 1 92 ? 8.092 -4.765 4.723 1.00 96.50 92 ARG A CA 1
ATOM 766 C C . ARG A 1 92 ? 9.076 -4.802 5.887 1.00 96.50 92 ARG A C 1
ATOM 768 O O . ARG A 1 92 ? 9.207 -5.830 6.539 1.00 96.50 92 ARG A O 1
ATOM 775 N N . GLU A 1 93 ? 9.771 -3.703 6.137 1.00 95.94 93 GLU A N 1
ATOM 776 C CA . GLU A 1 93 ? 10.771 -3.547 7.189 1.00 95.94 93 GLU A CA 1
ATOM 777 C C . GLU A 1 93 ? 10.188 -3.760 8.599 1.00 95.94 93 GLU A C 1
ATOM 779 O O . GLU A 1 93 ? 10.929 -4.077 9.524 1.00 95.94 93 GLU A O 1
ATOM 784 N N . SER A 1 94 ? 8.868 -3.628 8.765 1.00 95.69 94 SER A N 1
ATOM 785 C CA . SER A 1 94 ? 8.145 -3.932 10.007 1.00 95.69 94 SER A CA 1
ATOM 786 C C . SER A 1 94 ? 7.435 -5.292 9.986 1.00 95.69 94 SER A C 1
ATOM 788 O O . SER A 1 94 ? 6.813 -5.672 10.977 1.00 95.69 94 SER A O 1
ATOM 790 N N . CYS A 1 95 ? 7.499 -6.036 8.878 1.00 93.19 95 CYS A N 1
ATOM 791 C CA . CYS A 1 95 ? 6.964 -7.391 8.806 1.00 93.19 95 CYS A CA 1
ATOM 792 C C . CYS A 1 95 ? 7.894 -8.387 9.505 1.00 93.19 95 CYS A C 1
ATOM 794 O O . CYS A 1 95 ? 9.120 -8.293 9.436 1.00 93.19 95 CYS A O 1
ATOM 796 N N . ILE A 1 96 ? 7.302 -9.425 10.087 1.00 91.38 96 ILE A N 1
ATOM 797 C CA . ILE A 1 96 ? 8.043 -10.575 10.603 1.00 91.38 96 ILE A CA 1
ATOM 798 C C . ILE A 1 96 ? 8.267 -11.545 9.444 1.00 91.38 96 ILE A C 1
ATOM 800 O O . ILE A 1 96 ? 7.301 -12.026 8.849 1.00 91.38 96 ILE A O 1
ATOM 804 N N . PHE A 1 97 ? 9.528 -11.835 9.120 1.00 89.88 97 PHE A N 1
ATOM 805 C CA . PHE A 1 97 ? 9.874 -12.844 8.121 1.00 89.88 97 PHE A CA 1
ATOM 806 C C . PHE A 1 97 ? 10.079 -14.210 8.784 1.00 89.88 97 PHE A C 1
ATOM 808 O O . PHE A 1 97 ? 11.003 -14.391 9.576 1.00 89.88 97 PHE A O 1
ATOM 815 N N . SER A 1 98 ? 9.216 -15.172 8.460 1.00 88.44 98 SER A N 1
ATOM 816 C CA . SER A 1 98 ? 9.279 -16.550 8.961 1.00 88.44 98 SER A CA 1
ATOM 817 C C . SER A 1 98 ? 8.752 -17.524 7.911 1.00 88.44 98 SER A C 1
ATOM 819 O O . SER A 1 98 ? 7.796 -17.209 7.200 1.00 88.44 98 SER A O 1
ATOM 821 N N . ASP A 1 99 ? 9.366 -18.704 7.806 1.00 86.19 99 ASP A N 1
ATOM 822 C CA . ASP A 1 99 ? 8.956 -19.780 6.888 1.00 86.19 99 ASP A CA 1
ATOM 823 C C . ASP A 1 99 ? 8.782 -19.323 5.426 1.00 86.19 99 ASP A C 1
ATOM 825 O O . ASP A 1 99 ? 7.856 -19.724 4.724 1.00 86.19 99 ASP A O 1
ATOM 829 N N . GLY A 1 100 ? 9.671 -18.433 4.967 1.00 85.06 100 GLY A N 1
ATOM 830 C CA . GLY A 1 100 ? 9.642 -17.900 3.601 1.00 85.06 100 GLY A CA 1
ATOM 831 C C . GLY A 1 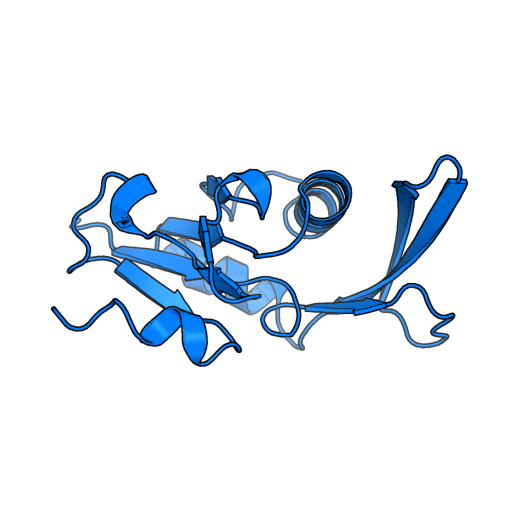100 ? 8.524 -16.888 3.334 1.00 85.06 100 GLY A C 1
ATOM 832 O O . GLY A 1 100 ? 8.271 -16.560 2.177 1.00 85.06 100 GLY A O 1
ATOM 833 N N . SER A 1 101 ? 7.859 -16.384 4.375 1.00 86.00 101 SER A N 1
ATOM 834 C CA . SER A 1 101 ? 6.725 -15.468 4.258 1.00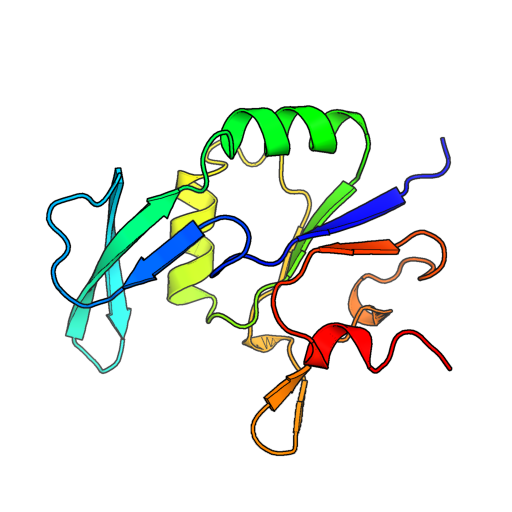 86.00 101 SER A CA 1
ATOM 835 C C . SER A 1 101 ? 6.862 -14.237 5.146 1.00 86.00 101 SER A C 1
ATOM 837 O O . SER A 1 101 ? 7.475 -14.284 6.213 1.00 86.00 101 SER A O 1
ATOM 839 N N . TYR A 1 102 ? 6.261 -13.131 4.707 1.00 89.75 102 TYR A N 1
ATOM 840 C CA . TYR A 1 102 ? 6.133 -11.914 5.503 1.00 89.75 102 TYR A CA 1
ATOM 841 C C . TYR A 1 102 ? 4.774 -11.890 6.197 1.00 89.75 102 TYR A C 1
ATOM 843 O O . TYR A 1 102 ? 3.733 -11.918 5.543 1.00 89.75 102 TYR A O 1
ATOM 851 N N . THR A 1 103 ? 4.793 -11.808 7.524 1.00 90.88 103 THR A N 1
ATOM 852 C CA . THR A 1 103 ? 3.595 -11.662 8.352 1.00 90.88 103 THR A CA 1
ATOM 853 C C . THR A 1 103 ? 3.480 -10.229 8.861 1.00 90.88 103 THR A C 1
ATOM 855 O O . THR A 1 103 ? 4.456 -9.657 9.353 1.00 90.88 103 THR A O 1
ATOM 858 N N . LYS A 1 104 ? 2.271 -9.671 8.772 1.00 92.88 104 LYS A N 1
ATOM 859 C CA . LYS A 1 104 ? 1.921 -8.347 9.292 1.00 92.88 104 LYS A CA 1
ATOM 860 C C . LYS A 1 104 ? 1.456 -8.486 10.738 1.00 92.88 104 LYS A C 1
ATOM 862 O O . LYS A 1 104 ? 0.369 -8.997 10.995 1.00 92.88 104 LYS A O 1
ATOM 867 N N . ASP A 1 105 ? 2.295 -8.079 11.682 1.00 91.75 105 ASP A N 1
ATOM 868 C CA . ASP A 1 105 ? 1.924 -8.058 13.095 1.00 91.75 105 ASP A CA 1
ATOM 869 C C . ASP A 1 105 ? 1.105 -6.799 13.396 1.00 91.75 105 ASP A C 1
ATOM 871 O O . ASP A 1 105 ? 1.640 -5.697 13.437 1.00 91.75 105 ASP A O 1
ATOM 875 N N . LEU A 1 106 ? -0.205 -6.953 13.590 1.00 93.19 106 LEU A N 1
ATOM 876 C CA . LEU A 1 106 ? -1.112 -5.830 13.842 1.00 93.19 106 LEU A CA 1
ATOM 877 C C . LEU A 1 106 ? -0.963 -5.241 15.250 1.00 93.19 106 LEU A C 1
ATOM 879 O O . LEU A 1 106 ? -1.462 -4.145 15.503 1.00 93.19 106 LEU A O 1
ATOM 883 N N . THR A 1 107 ? -0.272 -5.923 16.168 1.00 91.25 107 THR A N 1
ATOM 884 C CA . THR A 1 107 ? -0.067 -5.411 17.531 1.00 91.25 107 THR A CA 1
ATOM 885 C C . THR A 1 107 ? 0.793 -4.146 17.549 1.00 91.25 107 THR A C 1
ATOM 887 O O . THR A 1 107 ? 0.628 -3.302 18.431 1.00 91.25 107 THR A O 1
ATOM 890 N N . ILE A 1 108 ? 1.627 -3.941 16.521 1.00 92.12 108 ILE A N 1
ATOM 891 C CA . ILE A 1 108 ? 2.475 -2.748 16.371 1.00 92.12 108 ILE A CA 1
ATOM 892 C C . ILE A 1 108 ? 1.671 -1.455 16.179 1.00 92.12 108 ILE A C 1
ATOM 894 O O . ILE A 1 108 ? 2.220 -0.368 16.337 1.00 92.12 108 ILE A O 1
ATOM 898 N N . LEU A 1 109 ? 0.379 -1.558 15.839 1.00 91.81 109 LEU A N 1
ATOM 899 C CA . LEU A 1 109 ? -0.514 -0.406 15.696 1.00 91.81 109 LEU A CA 1
ATOM 900 C C . LEU A 1 109 ? -0.825 0.259 17.043 1.00 91.81 109 LEU A C 1
ATOM 902 O O . L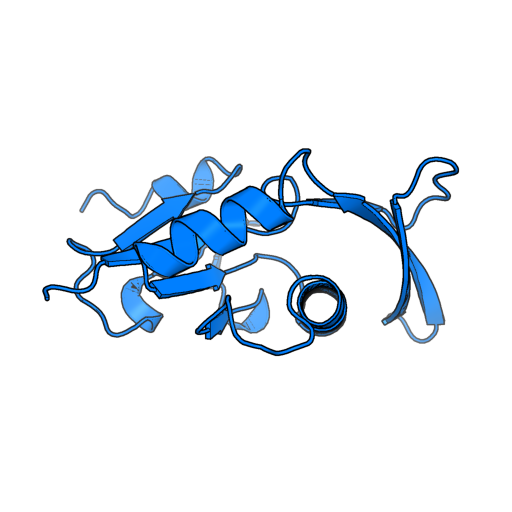EU A 1 109 ? -1.293 1.392 17.070 1.00 91.81 109 LEU A O 1
ATOM 906 N N . GLY A 1 110 ? -0.607 -0.439 18.164 1.00 90.25 110 GLY A N 1
ATOM 907 C CA . GLY A 1 110 ? -0.868 0.103 19.500 1.00 90.25 110 GLY A CA 1
ATOM 908 C C . GLY A 1 110 ? -2.352 0.360 19.798 1.00 90.25 110 GLY A C 1
ATOM 909 O O . GLY A 1 110 ? -2.670 1.085 20.741 1.00 90.25 110 GLY A O 1
ATOM 910 N N . VAL A 1 111 ? -3.263 -0.229 19.017 1.00 90.56 111 VAL A N 1
ATOM 911 C CA . VAL A 1 111 ? -4.719 -0.142 19.202 1.00 90.56 111 VAL A CA 1
ATOM 912 C C . VAL A 1 111 ? -5.311 -1.506 19.555 1.00 90.56 111 VAL A C 1
ATOM 914 O O . VAL A 1 111 ? -4.725 -2.554 19.292 1.00 90.56 111 VAL A O 1
ATOM 917 N N . GLU A 1 112 ? -6.504 -1.507 20.151 1.00 91.81 112 GLU A N 1
ATOM 918 C CA . GLU A 1 112 ? -7.241 -2.745 20.422 1.00 91.81 112 GLU A CA 1
ATOM 919 C C . GLU A 1 112 ? -7.582 -3.468 19.107 1.00 91.81 112 GLU A C 1
ATOM 921 O O . GLU A 1 112 ? -8.338 -2.936 18.294 1.00 91.81 112 GLU A O 1
ATOM 926 N N . LEU A 1 113 ? -7.105 -4.706 18.927 1.00 92.12 113 LEU A N 1
ATOM 927 C CA . LEU A 1 113 ? -7.346 -5.499 17.709 1.00 92.12 113 LEU A CA 1
ATOM 928 C C . LEU A 1 113 ? -8.835 -5.724 17.406 1.00 92.12 113 LEU A C 1
ATOM 930 O O . LEU A 1 113 ? -9.219 -5.805 16.246 1.00 92.12 113 LEU A O 1
ATOM 934 N N . ALA A 1 114 ? -9.700 -5.725 18.427 1.00 93.31 114 ALA A N 1
ATOM 935 C CA . ALA A 1 114 ? -11.157 -5.777 18.255 1.00 93.31 114 ALA A CA 1
ATOM 936 C C . ALA A 1 114 ? -11.740 -4.567 17.487 1.00 93.31 114 ALA A C 1
ATOM 938 O O . ALA A 1 114 ? -12.912 -4.577 17.112 1.00 93.31 114 ALA A O 1
ATOM 939 N N . LYS A 1 115 ? -10.944 -3.511 17.278 1.00 94.38 115 LYS A N 1
ATOM 940 C CA . LYS A 1 115 ? -11.272 -2.311 16.496 1.00 94.38 115 LYS A CA 1
ATOM 941 C C . LYS A 1 115 ? -10.453 -2.217 15.206 1.00 94.38 115 LYS A C 1
ATOM 943 O O . LYS A 1 115 ? -10.445 -1.158 14.584 1.00 94.38 115 LYS A O 1
ATOM 948 N N . VAL A 1 116 ? -9.762 -3.286 14.813 1.00 95.44 116 VAL A N 1
ATOM 949 C CA . VAL A 1 116 ? -8.961 -3.341 13.591 1.00 95.44 116 VAL A CA 1
ATOM 950 C C . VAL A 1 116 ? -9.652 -4.252 12.585 1.00 95.44 116 VAL A C 1
ATOM 952 O O . VAL A 1 116 ? -9.973 -5.398 12.886 1.00 95.44 116 VAL A O 1
ATOM 955 N N . ALA A 1 117 ? -9.867 -3.744 11.378 1.00 95.56 117 ALA A N 1
ATOM 956 C CA . ALA A 1 117 ? -10.233 -4.545 10.219 1.00 95.56 117 ALA A CA 1
ATOM 957 C C . ALA A 1 117 ? -9.074 -4.510 9.223 1.00 95.56 117 ALA A C 1
ATOM 959 O O . ALA A 1 117 ? -8.463 -3.460 9.045 1.00 95.56 117 ALA A O 1
ATOM 960 N N . ILE A 1 118 ? -8.780 -5.632 8.566 1.00 95.38 118 ILE A N 1
ATOM 961 C CA . ILE A 1 118 ? -7.736 -5.711 7.542 1.00 95.38 118 ILE A CA 1
ATOM 962 C C . ILE A 1 118 ? -8.309 -6.192 6.210 1.00 95.38 118 ILE A C 1
ATOM 964 O O . ILE A 1 118 ? -9.119 -7.119 6.175 1.00 95.38 118 ILE A O 1
ATOM 968 N N . ILE A 1 119 ? -7.884 -5.551 5.121 1.00 96.81 119 ILE A N 1
ATOM 969 C CA . ILE A 1 119 ? -8.154 -5.962 3.743 1.00 96.81 119 ILE A CA 1
ATOM 970 C C . ILE A 1 119 ? -6.813 -6.269 3.085 1.00 96.81 119 ILE A C 1
ATOM 972 O O . ILE A 1 119 ? -5.978 -5.380 2.924 1.00 96.81 119 ILE A O 1
ATOM 976 N N . ASP A 1 120 ? -6.628 -7.532 2.718 1.00 95.38 120 ASP A N 1
ATOM 977 C CA . ASP A 1 120 ? -5.382 -8.077 2.189 1.00 95.38 120 ASP A CA 1
ATOM 978 C C . ASP A 1 120 ? -5.701 -9.219 1.219 1.00 95.38 120 ASP A C 1
ATOM 980 O O . ASP A 1 120 ? -6.644 -9.983 1.449 1.00 95.38 120 ASP A O 1
ATOM 984 N N . ASN A 1 121 ? -4.951 -9.337 0.127 1.00 92.38 121 ASN A N 1
ATOM 985 C CA . ASN A 1 121 ? -5.131 -10.410 -0.848 1.00 92.38 121 ASN A CA 1
ATOM 986 C C . ASN A 1 121 ? -4.441 -11.723 -0.422 1.00 92.38 121 ASN A C 1
ATOM 988 O O . ASN A 1 121 ? -4.737 -12.777 -0.988 1.00 92.38 121 ASN A O 1
ATOM 992 N N . SER A 1 122 ? -3.528 -11.685 0.554 1.00 85.06 122 SER A N 1
ATOM 993 C CA . SER A 1 122 ? -2.753 -12.838 1.005 1.00 85.06 122 SER A CA 1
ATOM 994 C C . SER A 1 122 ? -3.461 -13.601 2.132 1.00 85.06 122 SER A C 1
ATOM 996 O O . SER A 1 122 ? -3.606 -13.085 3.245 1.00 85.06 122 SER A O 1
ATOM 998 N N . PRO A 1 123 ? -3.807 -14.891 1.937 1.00 77.25 123 PRO A N 1
ATOM 999 C CA . PRO A 1 123 ? -4.431 -15.712 2.979 1.00 77.25 123 PRO A CA 1
ATOM 1000 C C . PRO A 1 123 ? -3.594 -15.817 4.259 1.00 77.25 123 PRO A C 1
ATOM 1002 O O . PRO A 1 123 ? -4.118 -16.062 5.345 1.00 77.25 123 PRO A O 1
ATOM 100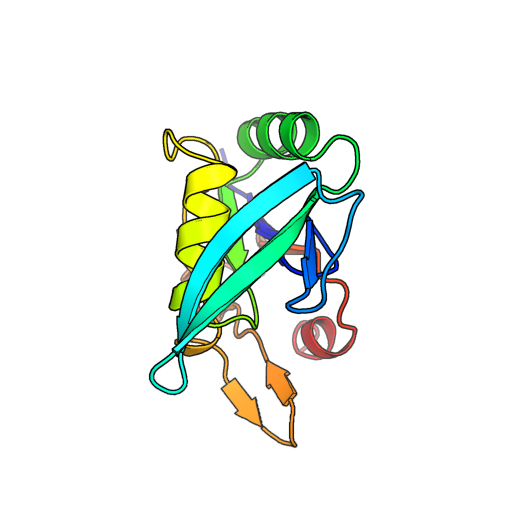5 N N . GLN A 1 124 ? -2.272 -15.660 4.138 1.00 73.56 124 GLN A N 1
ATOM 1006 C CA . GLN A 1 124 ? -1.349 -15.847 5.250 1.00 73.56 124 GLN A CA 1
ATOM 1007 C C . GLN A 1 124 ? -1.523 -14.790 6.342 1.00 73.56 124 GLN A C 1
ATOM 1009 O O . GLN A 1 124 ? -1.308 -15.098 7.513 1.00 73.56 124 GLN A O 1
ATOM 1014 N N . VAL A 1 125 ? -1.962 -13.588 5.963 1.00 69.69 125 VAL A N 1
ATOM 1015 C CA . VAL A 1 125 ? -2.152 -12.448 6.866 1.00 69.69 125 VAL A CA 1
ATOM 1016 C C . VAL A 1 125 ? -3.317 -12.676 7.839 1.00 69.69 125 VAL A C 1
ATOM 1018 O O . VAL A 1 125 ? -3.285 -12.178 8.959 1.00 69.69 125 VAL A O 1
ATOM 1021 N N . PHE A 1 126 ? -4.288 -13.522 7.485 1.00 66.94 126 PHE A N 1
ATOM 1022 C CA . PHE A 1 126 ? -5.454 -13.825 8.327 1.00 66.94 126 PHE A CA 1
ATOM 1023 C C . PHE A 1 126 ? -5.225 -14.966 9.331 1.00 66.94 126 PHE A C 1
ATOM 1025 O O . PHE A 1 126 ? -6.055 -15.197 10.209 1.00 66.94 126 PHE A O 1
ATOM 1032 N N . ARG A 1 127 ? -4.106 -15.702 9.235 1.00 62.12 127 ARG A N 1
ATOM 1033 C CA . ARG A 1 127 ? -3.878 -16.902 10.065 1.00 62.12 127 ARG A CA 1
ATOM 1034 C C . ARG A 1 127 ? -3.632 -16.611 11.548 1.00 62.12 127 ARG A C 1
ATOM 1036 O O . ARG A 1 127 ? -3.851 -17.504 12.354 1.00 62.12 127 ARG A O 1
ATOM 1043 N N . ARG A 1 128 ? -3.197 -15.400 11.920 1.00 55.53 128 ARG A N 1
ATOM 1044 C CA . ARG A 1 128 ? -2.882 -15.033 13.320 1.00 55.53 128 ARG A CA 1
ATOM 1045 C C . ARG A 1 128 ? -3.968 -14.220 14.033 1.00 55.53 128 ARG A C 1
ATOM 1047 O O . ARG A 1 128 ? -3.775 -13.825 15.172 1.00 55.53 128 ARG A O 1
ATOM 1054 N N . SER A 1 129 ? -5.114 -13.977 13.402 1.00 50.22 129 SER A N 1
ATOM 1055 C CA . SER A 1 129 ? -6.184 -13.143 13.978 1.00 50.22 129 SER A CA 1
ATOM 1056 C C . SER A 1 129 ? -7.158 -13.910 14.891 1.00 50.22 129 SER A C 1
ATOM 1058 O O . SER A 1 129 ? -8.198 -13.360 15.241 1.00 50.22 129 SER A O 1
ATOM 1060 N N . SER A 1 130 ? -6.876 -15.181 15.212 1.00 40.25 130 SER A N 1
ATOM 1061 C CA . SER A 1 130 ? -7.854 -16.133 15.778 1.00 40.25 130 SER A CA 1
ATOM 1062 C C . SER A 1 130 ? -7.441 -16.793 17.103 1.00 40.25 130 SER A C 1
ATOM 1064 O O . SER A 1 130 ? -8.046 -17.801 17.461 1.00 40.25 130 SER A O 1
ATOM 1066 N N . GLU A 1 131 ? -6.435 -16.277 17.812 1.00 36.84 131 GLU A N 1
ATOM 1067 C CA . GLU A 1 131 ? -6.073 -16.775 19.155 1.00 36.84 131 GLU A CA 1
ATOM 1068 C C . GLU A 1 131 ? -6.619 -15.878 20.269 1.00 36.84 131 GLU A C 1
ATOM 1070 O O . GLU A 1 131 ? -6.471 -14.637 20.162 1.00 36.84 131 GLU A O 1
#

Sequence (131 aa):
KKHITLVLDLDETLVHSTLEHCDDADFTFPVFFDMKEHTVYVKQRPYLKVFLERVAEMFEIVVFTASQSIYAEKLLDILDPERKLISQRIYRESCIFSDGSYTKDLTILGVELAKVAIIDNSPQVFRRSSE

Organism: Ananas comosus (NCBI:txid4615)

InterPro domains:
  IPR004274 FCP1 homology domain [PF03031] (5-129)
  IPR004274 FCP1 homology domain [PS50969] (1-131)
  IPR004274 FCP1 homology domain [SM00577] (2-131)
  IPR011948 Dullard phosphatase domain, eukaryotic [TIGR02251] (4-128)
  IPR023214 HAD superfamily [G3DSA:3.40.50.1000] (1-131)
  IPR036412 HAD-like superfamily [SSF56784] (3-128)
  IPR050365 Mitochondrial import inner membrane translocase subunit TIM50 [PTHR12210] (2-128)

Secondary structure (DSSP, 8-state):
-PPPEEEE--BTTTEEEESS--TT-SEEEEEEETTEEEEEEEEEPTTHHHHHHHHHTTSEEEEE-SS-HHHHHHHHHHHSTTS-SEEEEE-GGGSEEETTEEE--GGGG-S-GGGEEEE-S-GGGGTTTT-

Radius of gyration: 15.21 Å; chains: 1; bounding box: 39×36×43 Å

pLDDT: mean 92.48, std 11.43, range [36.84, 98.56]